Protein AF-A0A968HN51-F1 (afdb_monomer_lite)

Sequence (81 aa):
MEGPPIGLRIYLDSGGDPGFGCPGDGSDNYCGNVEFADMLRGVGWVDEVDLFYRWDEGAPHNEAAWASRLLPALQDWFPGG

pLDDT: mean 86.56, std 11.72, range [50.56, 97.31]

Foldseek 3Di:
DDADDPPAADEQEFEEDPVQQDPPNQFRNVVVSVVVLVVNVVRPDDDLPRYDYYYDYNQGPDPVSVVVCVVVSVCSVDPPD

Secondary structure (DSSP, 8-state):
---SPTT--EEEEE-S-TTTSSTTS-S--HHHHHHHHHHHHHTT--BTTTEEEEE-TT--SSHHHHHHHHHHHHHHHSTT-

Structure (mmCIF, N/CA/C/O backbone):
data_AF-A0A968HN51-F1
#
_entry.id   AF-A0A968HN51-F1
#
loop_
_atom_site.group_PDB
_atom_site.id
_atom_site.type_symbol
_atom_site.label_atom_id
_atom_site.label_alt_id
_atom_site.label_comp_id
_atom_site.label_asym_id
_atom_site.label_entity_id
_atom_site.label_seq_id
_atom_site.pdbx_PDB_ins_code
_atom_site.Cartn_x
_atom_site.Cartn_y
_atom_site.Cartn_z
_atom_site.occupancy
_atom_site.B_iso_or_equiv
_atom_site.auth_seq_id
_atom_site.auth_comp_id
_atom_site.auth_asym_id
_atom_site.auth_atom_id
_atom_site.pdbx_PDB_model_num
ATOM 1 N N . MET A 1 1 ? -7.560 -20.258 13.065 1.00 59.19 1 MET A N 1
ATOM 2 C CA . MET A 1 1 ? -6.571 -19.173 13.200 1.00 59.19 1 MET A CA 1
ATOM 3 C C . MET A 1 1 ? -7.240 -18.051 13.948 1.00 59.19 1 MET A C 1
ATOM 5 O O . MET A 1 1 ? -8.425 -17.832 13.719 1.00 59.19 1 MET A O 1
ATOM 9 N N . GLU A 1 2 ? -6.524 -17.412 14.864 1.00 79.25 2 GLU A N 1
ATOM 10 C CA . GLU A 1 2 ? -6.962 -16.121 15.391 1.00 79.25 2 GLU A CA 1
ATOM 11 C C . GLU A 1 2 ? -6.933 -15.112 14.234 1.00 79.25 2 GLU A C 1
ATOM 13 O O . GLU A 1 2 ? -6.023 -15.165 13.406 1.00 79.25 2 GLU A O 1
ATOM 18 N N . GLY A 1 3 ? -7.982 -14.296 14.115 1.00 84.00 3 GLY A N 1
ATOM 19 C CA . GLY A 1 3 ? -8.093 -13.280 13.067 1.00 84.00 3 GLY A CA 1
ATOM 20 C C . GLY A 1 3 ? -7.153 -12.088 13.298 1.00 84.00 3 GLY A C 1
ATOM 21 O O . GLY A 1 3 ? -6.290 -12.145 14.181 1.00 84.00 3 GLY A O 1
ATOM 22 N N . PRO A 1 4 ? -7.321 -10.995 12.535 1.00 92.75 4 PRO A N 1
ATOM 23 C CA . PRO A 1 4 ? -6.522 -9.783 12.692 1.00 92.75 4 PRO A CA 1
ATOM 24 C C . PRO A 1 4 ? -6.530 -9.263 14.141 1.00 92.75 4 PRO A C 1
ATOM 26 O O . PRO A 1 4 ? -7.576 -9.297 14.802 1.00 92.75 4 PRO A O 1
ATOM 29 N N . PRO A 1 5 ? -5.398 -8.749 14.660 1.00 93.50 5 PRO A N 1
ATOM 30 C CA . PRO A 1 5 ? -5.372 -8.089 15.959 1.00 93.50 5 PRO A CA 1
ATOM 31 C C . PRO A 1 5 ? -6.319 -6.885 15.997 1.00 93.50 5 PRO A C 1
ATOM 33 O O . PRO A 1 5 ? -6.332 -6.058 15.087 1.00 93.50 5 PRO A O 1
ATOM 36 N N . ILE A 1 6 ? -7.073 -6.743 17.088 1.00 91.12 6 ILE A N 1
ATOM 37 C CA . ILE A 1 6 ? -8.027 -5.639 17.247 1.00 91.12 6 ILE A CA 1
ATOM 38 C C . ILE A 1 6 ? -7.293 -4.294 17.204 1.00 91.12 6 ILE A C 1
ATOM 40 O O . ILE A 1 6 ? -6.366 -4.051 17.976 1.00 91.12 6 ILE A O 1
ATOM 44 N N . GLY A 1 7 ? -7.762 -3.401 16.330 1.00 89.00 7 GLY A N 1
ATOM 45 C CA . GLY A 1 7 ? -7.251 -2.035 16.197 1.00 89.00 7 GLY A CA 1
ATOM 46 C C . GLY A 1 7 ? -5.968 -1.909 15.373 1.00 89.00 7 GLY A C 1
ATOM 47 O O . GLY A 1 7 ? -5.498 -0.787 15.178 1.00 89.00 7 GLY A O 1
ATOM 48 N N . LEU A 1 8 ? -5.414 -3.017 14.869 1.00 92.69 8 LEU A N 1
ATOM 49 C CA . LEU A 1 8 ? -4.332 -2.975 13.893 1.00 92.69 8 LEU A CA 1
ATOM 50 C C . LEU A 1 8 ? -4.915 -2.758 12.494 1.00 92.69 8 LEU A C 1
ATOM 52 O O . LEU A 1 8 ? -5.942 -3.327 12.142 1.00 92.69 8 LEU A O 1
ATOM 56 N N . ARG A 1 9 ? -4.237 -1.927 11.705 1.00 92.56 9 ARG A N 1
ATOM 57 C CA . ARG A 1 9 ? -4.510 -1.721 10.281 1.00 92.56 9 ARG A CA 1
ATOM 58 C C . ARG A 1 9 ? -3.213 -1.958 9.516 1.00 92.56 9 ARG A C 1
ATOM 60 O O . ARG A 1 9 ? -2.138 -1.781 10.091 1.00 92.56 9 ARG A O 1
ATOM 67 N N . ILE A 1 10 ? -3.304 -2.360 8.255 1.00 93.94 10 ILE A N 1
ATOM 68 C CA . ILE A 1 10 ? -2.170 -2.543 7.346 1.00 93.94 10 ILE A CA 1
ATOM 69 C C . ILE A 1 10 ? -2.451 -1.759 6.072 1.00 93.94 10 ILE A C 1
ATOM 71 O O . ILE A 1 10 ? -3.515 -1.895 5.478 1.00 93.94 10 ILE A O 1
ATOM 75 N N . TYR A 1 11 ? -1.480 -0.955 5.653 1.00 93.81 11 TYR A N 1
ATOM 76 C CA . TYR A 1 11 ? -1.459 -0.326 4.343 1.00 93.81 11 TYR A CA 1
ATOM 77 C C . TYR A 1 11 ? -0.372 -1.030 3.553 1.00 93.81 11 TYR A C 1
ATOM 79 O O . TYR A 1 11 ? 0.762 -1.143 4.021 1.00 93.81 11 TYR A O 1
ATOM 87 N N . LEU A 1 12 ? -0.748 -1.551 2.399 1.00 94.25 12 LEU A N 1
ATOM 88 C CA . LEU A 1 12 ? 0.137 -2.281 1.516 1.00 94.25 12 LEU A CA 1
ATOM 89 C C . LEU A 1 12 ? 0.072 -1.595 0.160 1.00 94.25 12 LEU A C 1
ATOM 91 O O . LEU A 1 12 ? -0.995 -1.546 -0.444 1.00 94.25 12 LEU A O 1
ATOM 95 N N . ASP A 1 13 ? 1.188 -1.066 -0.323 1.00 93.25 13 ASP A N 1
ATOM 96 C CA . ASP A 1 13 ? 1.270 -0.514 -1.670 1.00 93.25 13 ASP A CA 1
ATOM 97 C C . ASP A 1 13 ? 2.213 -1.312 -2.551 1.00 93.25 13 ASP A C 1
ATOM 99 O O . ASP A 1 13 ? 3.182 -1.894 -2.080 1.00 93.25 13 ASP A O 1
ATOM 103 N N . SER A 1 14 ? 1.927 -1.340 -3.844 1.00 92.06 14 SER A N 1
ATOM 104 C CA . SER A 1 14 ? 2.846 -1.856 -4.855 1.00 92.06 14 SER A CA 1
ATOM 105 C C . SER A 1 14 ? 2.819 -0.978 -6.092 1.00 92.06 14 SER A C 1
ATOM 107 O O . SER A 1 14 ? 1.743 -0.569 -6.530 1.00 92.06 14 SER A O 1
ATOM 109 N N . GLY A 1 15 ? 3.987 -0.740 -6.676 1.00 90.31 15 GLY A N 1
ATOM 110 C CA . GLY A 1 15 ? 4.143 -0.400 -8.085 1.00 90.31 15 GLY A CA 1
ATOM 111 C C . GLY A 1 15 ? 4.260 -1.654 -8.957 1.00 90.31 15 GLY A C 1
ATOM 112 O O . GLY A 1 15 ? 3.897 -2.751 -8.538 1.00 90.31 15 GLY A O 1
ATOM 113 N N . GLY A 1 16 ? 4.820 -1.514 -10.157 1.00 89.25 16 GLY A N 1
ATOM 114 C CA . GLY A 1 16 ? 5.049 -2.623 -11.086 1.00 89.25 16 GLY A CA 1
ATOM 115 C C . GLY A 1 16 ? 3.769 -3.173 -11.722 1.00 89.25 16 GLY A C 1
ATOM 116 O O . GLY A 1 16 ? 2.701 -2.561 -11.664 1.00 89.25 16 GLY A O 1
ATOM 117 N N . ASP A 1 17 ? 3.886 -4.326 -12.374 1.00 84.50 17 ASP A N 1
ATOM 118 C CA . ASP A 1 17 ? 2.793 -4.982 -13.097 1.00 84.50 17 ASP A CA 1
ATOM 119 C C . ASP A 1 17 ? 3.023 -6.509 -13.181 1.00 84.50 17 ASP A C 1
ATOM 121 O O . ASP A 1 17 ? 4.106 -6.983 -12.849 1.00 84.50 17 ASP A O 1
ATOM 125 N N . PRO A 1 18 ? 2.052 -7.333 -13.612 1.00 78.31 18 PRO A N 1
ATOM 126 C CA . PRO A 1 18 ? 2.247 -8.784 -13.716 1.00 78.31 18 PRO A CA 1
ATOM 127 C C . PRO A 1 18 ? 3.410 -9.246 -14.626 1.00 78.31 18 PRO A C 1
ATOM 129 O O . PRO A 1 18 ? 3.799 -10.411 -14.556 1.00 78.31 18 PRO A O 1
ATOM 132 N N . GLY A 1 19 ? 3.936 -8.386 -15.507 1.00 73.19 19 GLY A N 1
ATOM 133 C CA . GLY A 1 19 ? 5.026 -8.686 -16.445 1.00 73.19 19 GLY A CA 1
ATOM 134 C C . GLY A 1 19 ? 6.410 -8.184 -16.013 1.00 73.19 19 GLY A C 1
ATOM 135 O O . GLY A 1 19 ? 7.409 -8.789 -16.400 1.00 73.19 19 GLY A O 1
ATOM 136 N N . PHE A 1 20 ? 6.465 -7.119 -15.212 1.00 66.44 20 PHE A N 1
ATOM 137 C CA . PHE A 1 20 ? 7.673 -6.469 -14.687 1.00 66.44 20 PHE A CA 1
ATOM 138 C C . PHE A 1 20 ? 7.601 -6.257 -13.172 1.00 66.44 20 PHE A C 1
ATOM 140 O O . PHE A 1 20 ? 8.196 -5.315 -12.679 1.00 66.44 20 PHE A O 1
ATOM 147 N N . GLY A 1 21 ? 6.810 -7.042 -12.443 1.00 59.81 21 GLY A N 1
ATOM 148 C CA . GLY A 1 21 ? 6.521 -6.893 -11.013 1.00 59.81 21 GLY A CA 1
ATOM 149 C C . GLY A 1 21 ? 6.722 -8.174 -10.195 1.00 59.81 21 GLY A C 1
ATOM 150 O O . GLY A 1 21 ? 6.273 -8.270 -9.051 1.00 59.81 21 GLY A O 1
ATOM 151 N N . CYS A 1 22 ? 7.307 -9.203 -10.805 1.00 70.75 22 CYS A N 1
ATOM 152 C CA . CYS A 1 22 ? 7.337 -10.580 -10.313 1.00 70.75 22 CYS A CA 1
ATOM 153 C C . CYS A 1 22 ? 8.776 -10.991 -9.945 1.00 70.75 22 CYS A C 1
ATOM 155 O O . CYS A 1 22 ? 9.732 -10.407 -10.444 1.00 70.75 22 CYS A O 1
ATOM 157 N N . PRO A 1 23 ? 8.986 -11.987 -9.063 1.00 58.62 23 PRO A N 1
ATOM 158 C CA . PRO A 1 23 ? 10.298 -12.247 -8.470 1.00 58.62 23 PRO A CA 1
ATOM 159 C C . PRO A 1 23 ? 11.440 -12.338 -9.497 1.00 58.62 23 PRO A C 1
ATOM 161 O O . PRO A 1 23 ? 11.418 -13.188 -10.386 1.00 58.62 23 PRO A O 1
ATOM 164 N N . GLY A 1 24 ? 12.469 -11.500 -9.322 1.00 59.25 24 GLY A N 1
ATOM 165 C CA . GLY A 1 24 ? 13.716 -11.555 -10.096 1.00 59.25 24 GLY A CA 1
ATOM 166 C C . GLY A 1 24 ? 13.945 -10.430 -11.112 1.00 59.25 24 GLY A C 1
ATOM 167 O O . GLY A 1 24 ? 14.991 -10.440 -11.758 1.00 59.25 24 GLY A O 1
ATOM 168 N N . ASP A 1 25 ? 13.041 -9.456 -11.237 1.00 61.16 25 ASP A N 1
ATOM 169 C CA . ASP A 1 25 ? 13.138 -8.356 -12.216 1.00 61.16 25 ASP A CA 1
ATOM 170 C C . ASP A 1 25 ? 13.582 -6.991 -11.637 1.00 61.16 25 ASP A C 1
ATOM 172 O O . ASP A 1 25 ? 13.823 -6.056 -12.399 1.00 61.16 25 ASP A O 1
ATOM 176 N N . GLY A 1 26 ? 13.760 -6.874 -10.312 1.00 60.16 26 GLY A N 1
ATOM 177 C CA . GLY A 1 26 ? 14.203 -5.630 -9.655 1.00 60.16 26 GLY A CA 1
ATOM 178 C C . GLY A 1 26 ? 13.120 -4.550 -9.558 1.00 60.16 26 GLY A C 1
ATOM 179 O O . GLY A 1 26 ? 13.431 -3.368 -9.423 1.00 60.16 26 GLY A O 1
ATOM 180 N N . SER A 1 27 ? 11.859 -4.955 -9.660 1.00 65.25 27 SER A N 1
ATOM 181 C CA . SER A 1 27 ? 10.682 -4.097 -9.633 1.00 65.25 27 SER A CA 1
ATOM 182 C C . SER A 1 27 ? 10.103 -3.863 -8.243 1.00 65.25 27 SER A C 1
ATOM 184 O O . SER A 1 27 ? 10.579 -4.392 -7.240 1.00 65.25 27 SER A O 1
ATOM 186 N N . ASP A 1 28 ? 9.037 -3.063 -8.169 1.00 64.12 28 ASP A N 1
ATOM 187 C CA . ASP A 1 28 ? 8.318 -2.738 -6.933 1.00 64.12 28 ASP A CA 1
ATOM 188 C C . ASP A 1 28 ? 7.416 -3.890 -6.438 1.00 64.12 28 ASP A C 1
ATOM 190 O O . ASP A 1 28 ? 6.282 -3.676 -6.022 1.00 64.12 28 AS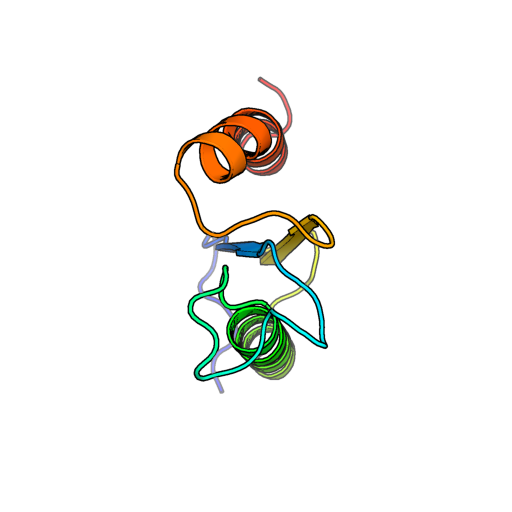P A O 1
ATOM 194 N N . ASN A 1 29 ? 7.934 -5.126 -6.524 1.00 78.25 29 ASN A N 1
ATOM 195 C CA . ASN A 1 29 ? 7.446 -6.380 -5.938 1.00 78.25 29 ASN A CA 1
ATOM 196 C C . ASN A 1 29 ? 5.930 -6.633 -6.034 1.00 78.25 29 ASN A C 1
ATOM 198 O O . ASN A 1 29 ? 5.361 -7.266 -5.141 1.00 78.25 29 ASN A O 1
ATOM 202 N N . TYR A 1 30 ? 5.279 -6.193 -7.116 1.00 90.19 30 TYR A N 1
ATOM 203 C CA . TYR A 1 30 ? 3.842 -6.356 -7.355 1.00 90.19 30 TYR A CA 1
ATOM 204 C C . TYR A 1 30 ? 3.323 -7.748 -6.979 1.00 90.19 30 TYR A C 1
ATOM 206 O O . TYR A 1 30 ? 2.438 -7.872 -6.136 1.00 90.19 30 TYR A O 1
ATOM 214 N N . CYS A 1 31 ? 3.903 -8.809 -7.545 1.00 88.81 31 CYS A N 1
ATOM 215 C CA . CYS A 1 31 ? 3.416 -10.171 -7.344 1.00 88.81 31 CYS A CA 1
ATOM 216 C C . CYS A 1 31 ? 3.558 -10.628 -5.886 1.00 88.81 31 CYS A C 1
ATOM 218 O O . CYS A 1 31 ? 2.680 -11.317 -5.374 1.00 88.81 31 CYS A O 1
ATOM 220 N N . GLY A 1 32 ? 4.629 -10.205 -5.205 1.00 89.81 32 GLY A N 1
ATOM 221 C CA . GLY A 1 32 ? 4.816 -10.487 -3.781 1.00 89.81 32 GLY A CA 1
ATOM 222 C C . GLY A 1 32 ? 3.786 -9.763 -2.914 1.00 89.81 32 GLY A C 1
ATOM 223 O O . GLY A 1 32 ? 3.258 -10.342 -1.968 1.00 89.81 32 GLY A O 1
ATOM 224 N N . ASN A 1 33 ? 3.441 -8.525 -3.266 1.00 92.69 33 ASN A N 1
ATOM 225 C CA . ASN A 1 33 ? 2.443 -7.755 -2.529 1.00 92.69 33 ASN A CA 1
ATOM 226 C C . ASN A 1 33 ? 1.021 -8.262 -2.798 1.00 92.69 33 ASN A C 1
ATOM 228 O O . ASN A 1 33 ? 0.224 -8.322 -1.865 1.00 92.69 33 ASN A O 1
ATOM 232 N N . VAL A 1 34 ? 0.714 -8.713 -4.020 1.00 93.56 34 VAL A N 1
ATOM 233 C CA . VAL A 1 34 ? -0.545 -9.414 -4.326 1.00 93.56 34 VAL A CA 1
ATOM 234 C C . VAL A 1 34 ? -0.661 -10.696 -3.500 1.00 93.56 34 VAL A C 1
ATOM 236 O O . VAL A 1 34 ? -1.660 -10.880 -2.806 1.00 93.56 34 VAL A O 1
ATOM 239 N N . GLU A 1 35 ? 0.372 -11.546 -3.505 1.00 94.00 35 GLU A N 1
ATOM 240 C CA . GLU A 1 35 ? 0.387 -12.785 -2.716 1.00 94.00 35 GLU A CA 1
ATOM 241 C C . GLU A 1 35 ? 0.217 -12.499 -1.216 1.00 94.00 35 GLU A C 1
ATOM 243 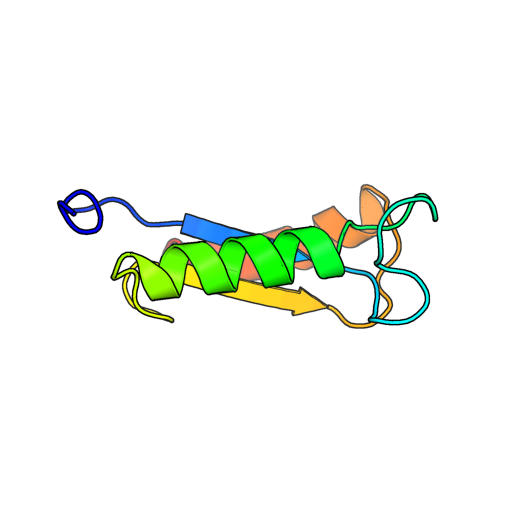O O . GLU A 1 35 ? -0.546 -13.177 -0.523 1.00 94.00 35 GLU A O 1
ATOM 248 N N . PHE A 1 36 ? 0.881 -11.458 -0.710 1.00 95.31 36 PHE A N 1
ATOM 249 C CA . PHE A 1 36 ? 0.759 -11.056 0.685 1.00 95.31 36 PHE A CA 1
ATOM 250 C C . PHE A 1 36 ? -0.649 -10.545 1.022 1.00 95.31 36 PHE A C 1
ATOM 252 O O . PHE A 1 36 ? -1.209 -10.953 2.041 1.00 95.31 36 PHE A O 1
ATOM 259 N N . ALA A 1 37 ? -1.252 -9.717 0.163 1.00 96.69 37 ALA A N 1
ATOM 260 C CA . ALA A 1 37 ? -2.624 -9.241 0.335 1.00 96.69 37 ALA A CA 1
ATOM 261 C C . ALA A 1 37 ? -3.626 -10.406 0.365 1.00 96.69 37 ALA A C 1
ATOM 263 O O . ALA A 1 37 ? -4.487 -10.466 1.243 1.00 96.69 37 ALA A O 1
ATOM 264 N N . ASP A 1 38 ? -3.486 -11.365 -0.552 1.00 97.00 38 ASP A N 1
ATOM 265 C CA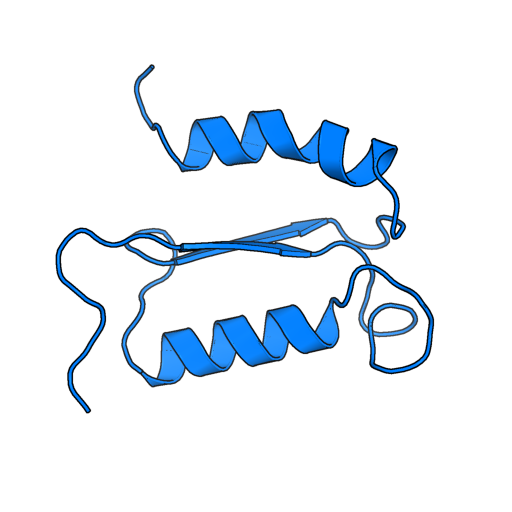 . ASP A 1 38 ? -4.361 -12.536 -0.626 1.00 97.00 38 ASP A CA 1
ATOM 266 C C . ASP A 1 38 ? -4.207 -13.452 0.593 1.00 97.00 38 ASP A C 1
ATOM 268 O O . ASP A 1 38 ? -5.203 -13.958 1.120 1.00 97.00 38 ASP A O 1
ATOM 272 N N . MET A 1 39 ? -2.984 -13.614 1.106 1.00 96.81 39 MET A N 1
ATOM 273 C CA . MET A 1 39 ? -2.742 -14.331 2.358 1.00 96.81 39 MET A CA 1
ATOM 274 C C . MET A 1 39 ? -3.434 -13.640 3.540 1.00 96.81 39 MET A C 1
ATOM 276 O O . MET A 1 39 ? -4.125 -14.308 4.313 1.00 96.81 39 MET A O 1
ATOM 280 N N . LEU A 1 40 ? -3.316 -12.311 3.655 1.00 96.94 40 LEU A N 1
ATOM 281 C CA . LEU A 1 40 ? -3.981 -11.538 4.710 1.00 96.94 40 LEU A CA 1
ATOM 282 C C . LEU A 1 40 ? -5.507 -11.700 4.644 1.00 96.94 40 LEU A C 1
ATOM 284 O O . LEU A 1 40 ? -6.138 -12.031 5.651 1.00 96.94 40 LEU A O 1
ATOM 288 N N . ARG A 1 41 ? -6.108 -11.579 3.455 1.00 97.31 41 ARG A N 1
ATOM 289 C CA . ARG A 1 41 ? -7.543 -11.860 3.258 1.00 97.31 41 ARG A CA 1
ATOM 290 C C . ARG A 1 41 ? -7.907 -13.279 3.695 1.00 97.31 41 ARG A C 1
ATOM 292 O O . ARG A 1 41 ? -8.895 -13.484 4.399 1.00 97.31 41 ARG A O 1
ATOM 299 N N . GLY A 1 42 ? -7.072 -14.259 3.347 1.00 96.81 42 GLY A N 1
ATOM 300 C CA . GLY A 1 42 ? -7.245 -15.662 3.731 1.00 96.81 42 GLY A CA 1
ATOM 301 C C . GLY A 1 42 ? -7.242 -15.914 5.244 1.00 96.81 42 GLY A C 1
ATOM 302 O O . GLY A 1 42 ? -7.846 -16.890 5.696 1.00 96.81 42 GLY A O 1
ATOM 303 N N . VAL A 1 43 ? -6.614 -15.038 6.039 1.00 95.88 43 VAL A N 1
ATOM 304 C CA . VAL A 1 43 ? -6.597 -15.126 7.513 1.00 95.88 43 VAL A CA 1
ATOM 305 C C . VAL A 1 43 ? -7.560 -14.150 8.202 1.00 95.88 43 VAL A C 1
ATOM 307 O O . VAL A 1 43 ? -7.561 -14.054 9.429 1.00 95.88 43 VAL A O 1
ATOM 310 N N . GLY A 1 44 ? -8.436 -13.495 7.436 1.00 96.06 44 GLY A N 1
ATOM 311 C CA . GLY A 1 44 ? -9.578 -12.741 7.955 1.00 96.06 44 GLY A CA 1
ATOM 312 C C . GLY A 1 44 ? -9.414 -11.224 7.988 1.00 96.06 44 GLY A C 1
ATOM 313 O O . GLY A 1 44 ? -10.261 -10.570 8.590 1.00 96.06 44 GLY A O 1
ATOM 314 N N . TRP A 1 45 ? -8.370 -10.673 7.362 1.00 96.62 45 TRP A N 1
ATOM 315 C CA . TRP A 1 45 ? -8.288 -9.232 7.100 1.00 96.62 45 TRP A CA 1
ATOM 316 C C . TRP A 1 45 ? -9.314 -8.829 6.036 1.00 96.62 45 TRP A C 1
ATOM 318 O O . TRP A 1 45 ? -9.602 -9.598 5.115 1.00 96.62 45 TRP A O 1
ATOM 328 N N . VAL A 1 46 ? -9.870 -7.629 6.163 1.00 95.75 46 VAL A N 1
ATOM 329 C CA . VAL A 1 46 ? -10.956 -7.111 5.330 1.00 95.75 46 VAL A CA 1
ATOM 330 C C . VAL A 1 46 ? -10.523 -5.807 4.669 1.00 95.75 46 VAL A C 1
ATOM 332 O O . VAL A 1 46 ? -10.115 -4.852 5.341 1.00 95.75 46 VAL A O 1
ATOM 335 N N . ASP A 1 47 ? -10.652 -5.771 3.341 1.00 95.25 47 ASP A N 1
ATOM 336 C CA . ASP A 1 47 ? -10.342 -4.588 2.542 1.00 95.25 47 ASP A CA 1
ATOM 337 C C . ASP A 1 47 ? -11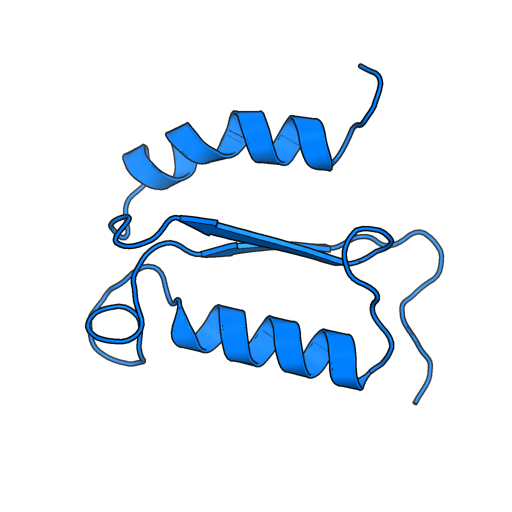.148 -3.367 3.021 1.00 95.25 47 ASP A C 1
ATOM 339 O O . ASP A 1 47 ? -12.335 -3.464 3.346 1.00 95.25 47 ASP A O 1
ATOM 343 N N . GLU A 1 48 ? -10.484 -2.213 3.068 1.00 92.19 48 GLU A N 1
ATOM 344 C CA . GLU A 1 48 ? -11.015 -0.914 3.512 1.00 92.19 48 GLU A CA 1
ATOM 345 C C . GLU A 1 48 ? -11.492 -0.854 4.979 1.00 92.19 48 GLU A C 1
ATOM 347 O O . GLU A 1 48 ? -12.068 0.149 5.407 1.00 92.19 48 GLU A O 1
ATOM 352 N N . VAL A 1 49 ? -11.242 -1.901 5.773 1.00 92.25 49 VAL A N 1
ATOM 353 C CA . VAL A 1 49 ? -11.518 -1.932 7.220 1.00 92.25 49 VAL A CA 1
ATOM 354 C C . VAL A 1 49 ? -10.209 -1.980 8.000 1.00 92.25 49 VAL A C 1
ATOM 356 O O . VAL A 1 49 ? -9.900 -1.063 8.765 1.00 92.25 49 VAL A O 1
ATOM 359 N N . ASP A 1 50 ? -9.430 -3.041 7.793 1.00 93.31 50 ASP A N 1
ATOM 360 C CA . ASP A 1 50 ? -8.137 -3.253 8.446 1.00 93.31 50 ASP A CA 1
ATOM 361 C C . ASP A 1 50 ? -7.004 -3.568 7.457 1.00 93.31 50 ASP A C 1
ATOM 363 O O . ASP A 1 50 ? -5.837 -3.457 7.832 1.00 93.31 50 ASP A O 1
ATOM 367 N N . LEU A 1 51 ? -7.315 -3.835 6.186 1.00 94.81 51 LEU A N 1
ATOM 368 C CA . LEU A 1 51 ? -6.351 -3.942 5.094 1.00 94.81 51 LEU A CA 1
ATOM 369 C C . LEU A 1 51 ? -6.641 -2.899 4.008 1.00 94.81 51 LEU A C 1
ATOM 371 O O . LEU A 1 51 ? -7.736 -2.837 3.463 1.00 94.81 51 LEU A O 1
ATOM 375 N N . PHE A 1 52 ? -5.638 -2.101 3.660 1.00 93.94 52 PHE A N 1
ATOM 376 C CA . PHE A 1 52 ? -5.706 -1.078 2.620 1.00 93.94 52 PHE A CA 1
ATOM 377 C C . PHE A 1 52 ? -4.646 -1.394 1.571 1.00 93.94 52 PHE A C 1
ATOM 379 O O . PHE A 1 52 ? -3.495 -0.975 1.696 1.00 93.94 52 PHE A O 1
ATOM 386 N N . TYR A 1 53 ? -5.014 -2.189 0.565 1.00 94.81 53 TYR A N 1
ATOM 387 C CA . TYR A 1 53 ? -4.124 -2.494 -0.552 1.00 94.81 53 TYR A CA 1
ATOM 388 C C . TYR A 1 53 ? -4.282 -1.449 -1.664 1.00 94.81 53 TYR A C 1
ATOM 390 O O . TYR A 1 53 ? -5.402 -1.139 -2.081 1.00 94.81 53 TYR A O 1
ATOM 398 N N . ARG A 1 54 ? -3.168 -0.894 -2.150 1.00 94.00 54 ARG A N 1
ATOM 399 C CA . ARG A 1 54 ? -3.119 0.062 -3.263 1.00 94.00 54 ARG A CA 1
ATOM 400 C C . ARG A 1 54 ? -2.117 -0.412 -4.307 1.00 94.00 54 ARG A C 1
ATOM 402 O O . ARG A 1 54 ? -1.002 -0.805 -3.984 1.00 94.00 54 ARG A O 1
ATOM 409 N N . TRP A 1 55 ? -2.504 -0.344 -5.573 1.00 93.75 55 TRP A N 1
ATOM 410 C CA . TRP A 1 55 ? -1.628 -0.682 -6.687 1.00 93.75 55 TRP A CA 1
ATOM 411 C C . TRP A 1 55 ? -1.543 0.489 -7.659 1.00 93.75 55 TRP A C 1
ATOM 413 O O . TRP A 1 55 ? -2.563 1.049 -8.055 1.00 93.75 55 TRP A O 1
ATOM 423 N N . ASP A 1 56 ? -0.314 0.848 -8.012 1.00 92.88 56 ASP A N 1
ATOM 424 C CA . ASP A 1 56 ? 0.022 1.872 -8.992 1.00 92.88 56 ASP A CA 1
ATOM 425 C C . ASP A 1 56 ? 0.684 1.197 -10.200 1.00 92.88 56 ASP A C 1
ATOM 427 O O . ASP A 1 56 ? 1.875 0.872 -10.195 1.00 92.88 56 ASP A O 1
ATOM 431 N N . GLU A 1 57 ? -0.139 0.893 -11.201 1.00 91.88 57 GLU A N 1
ATOM 432 C CA . GLU A 1 57 ? 0.236 0.072 -12.352 1.00 91.88 57 GLU A CA 1
ATOM 433 C C . GLU A 1 57 ? 1.445 0.642 -13.108 1.00 91.88 57 GLU A C 1
ATOM 435 O O . GLU A 1 57 ? 1.465 1.796 -13.538 1.00 91.88 57 GLU A O 1
ATOM 440 N N . GLY A 1 58 ? 2.468 -0.198 -13.287 1.00 88.88 58 GLY A N 1
ATOM 441 C CA . GLY A 1 58 ? 3.686 0.133 -14.025 1.00 88.88 58 GLY A CA 1
ATOM 442 C C . GLY A 1 58 ? 4.630 1.094 -13.298 1.00 88.88 58 GLY A C 1
ATOM 443 O O . GLY A 1 58 ? 5.644 1.502 -13.872 1.00 88.88 58 GLY A O 1
ATOM 444 N N . ALA A 1 59 ? 4.341 1.473 -12.048 1.00 91.00 59 ALA A N 1
ATOM 445 C CA . ALA A 1 59 ? 5.210 2.388 -11.325 1.00 91.00 59 ALA A CA 1
ATOM 446 C C . ALA A 1 59 ? 6.582 1.744 -11.029 1.00 91.00 59 ALA A C 1
ATOM 448 O O . ALA A 1 59 ? 6.647 0.588 -10.605 1.00 91.00 59 ALA A O 1
ATOM 449 N N . PRO A 1 60 ? 7.695 2.467 -11.239 1.00 88.75 60 PRO A N 1
ATOM 450 C CA . PRO A 1 60 ? 9.035 1.905 -11.099 1.00 88.75 60 PRO A CA 1
ATOM 451 C C . PRO A 1 60 ? 9.442 1.712 -9.631 1.00 88.75 60 PRO A C 1
ATOM 453 O O . PRO A 1 60 ? 8.959 2.409 -8.740 1.00 88.75 60 PRO A O 1
ATOM 456 N N . HIS A 1 61 ? 10.418 0.828 -9.404 1.00 89.12 61 HIS A N 1
ATOM 457 C CA . HIS A 1 61 ? 11.062 0.634 -8.101 1.00 89.12 61 HIS A CA 1
ATOM 458 C C . HIS A 1 61 ? 12.030 1.787 -7.790 1.00 89.12 61 HIS A C 1
ATOM 460 O O . HIS A 1 61 ? 13.222 1.701 -8.090 1.00 89.12 61 HIS A O 1
ATOM 466 N N . ASN A 1 62 ? 11.521 2.905 -7.264 1.00 90.50 62 ASN A N 1
ATOM 467 C CA . ASN A 1 62 ? 12.348 4.019 -6.793 1.00 90.50 62 ASN A CA 1
ATOM 468 C C . ASN A 1 62 ? 11.617 4.953 -5.816 1.00 90.50 62 ASN A C 1
ATOM 470 O O . ASN A 1 62 ? 10.389 5.008 -5.749 1.00 90.50 62 ASN A O 1
ATOM 474 N N . GLU A 1 63 ? 12.400 5.773 -5.115 1.00 93.56 63 GLU A N 1
ATOM 475 C CA . GLU A 1 63 ? 11.930 6.703 -4.091 1.00 93.56 63 GLU A CA 1
ATOM 476 C C . GLU A 1 63 ? 11.019 7.803 -4.639 1.00 93.56 63 GLU A C 1
ATOM 478 O O . GLU A 1 63 ? 10.153 8.291 -3.916 1.00 93.56 63 GLU A O 1
ATOM 483 N N . ALA A 1 64 ? 11.187 8.204 -5.903 1.00 95.06 64 ALA A N 1
ATOM 484 C CA . ALA A 1 64 ? 10.334 9.223 -6.510 1.00 95.06 64 ALA A CA 1
ATOM 485 C C . ALA A 1 64 ? 8.899 8.706 -6.710 1.00 95.06 64 ALA A C 1
ATOM 487 O O . ALA A 1 64 ? 7.944 9.436 -6.441 1.00 95.06 64 ALA A O 1
ATOM 488 N N . ALA A 1 65 ? 8.752 7.447 -7.132 1.00 92.31 65 ALA A N 1
ATOM 489 C CA . ALA A 1 65 ? 7.465 6.774 -7.255 1.00 92.31 65 ALA A CA 1
ATOM 490 C C . ALA A 1 65 ? 6.832 6.507 -5.879 1.00 92.31 65 ALA A C 1
ATOM 492 O O . ALA A 1 65 ? 5.646 6.752 -5.689 1.00 92.31 65 ALA A O 1
ATOM 493 N N . TRP A 1 66 ? 7.614 6.099 -4.877 1.00 93.25 66 TRP A N 1
ATOM 494 C CA . TRP A 1 66 ? 7.085 5.950 -3.513 1.00 93.25 66 TRP A CA 1
ATOM 495 C C . TRP A 1 66 ? 6.632 7.288 -2.916 1.00 93.25 66 TRP A C 1
ATOM 497 O O . TRP A 1 66 ? 5.579 7.375 -2.283 1.00 93.25 66 TRP A O 1
ATOM 507 N N . ALA A 1 67 ? 7.383 8.366 -3.158 1.00 94.69 67 ALA A N 1
ATOM 508 C CA . ALA A 1 67 ? 7.036 9.692 -2.660 1.00 94.69 67 ALA A CA 1
ATOM 509 C C . ALA A 1 67 ? 5.714 10.219 -3.241 1.00 94.69 67 ALA A C 1
ATOM 511 O O . ALA A 1 67 ? 4.956 10.865 -2.515 1.00 94.69 67 ALA A O 1
ATOM 512 N N . SER A 1 68 ? 5.402 9.938 -4.514 1.00 94.06 68 SER A N 1
ATOM 513 C CA . SER A 1 68 ? 4.133 10.372 -5.117 1.00 94.06 68 SER A CA 1
ATOM 514 C C . SER A 1 68 ? 2.915 9.676 -4.498 1.00 94.06 68 SER A C 1
ATOM 516 O O . SER A 1 68 ? 1.834 10.265 -4.458 1.00 94.06 68 SER A O 1
ATOM 518 N N . ARG A 1 69 ? 3.092 8.464 -3.956 1.00 92.88 69 ARG A N 1
ATOM 519 C CA . ARG A 1 69 ? 2.035 7.671 -3.306 1.00 92.88 69 ARG A CA 1
ATOM 520 C C . ARG A 1 69 ? 1.858 7.947 -1.813 1.00 92.88 69 ARG A C 1
ATOM 522 O O . ARG A 1 69 ? 0.820 7.602 -1.252 1.00 92.88 69 ARG A O 1
ATOM 529 N N . LEU A 1 70 ? 2.821 8.608 -1.168 1.00 92.12 70 LEU A N 1
ATOM 530 C CA . LEU A 1 70 ? 2.790 8.843 0.279 1.00 92.12 70 LEU A CA 1
ATOM 531 C C . LEU A 1 70 ? 1.586 9.683 0.733 1.00 92.12 70 LEU A C 1
ATOM 533 O O . LEU A 1 70 ? 0.976 9.378 1.754 1.00 92.12 70 LEU A O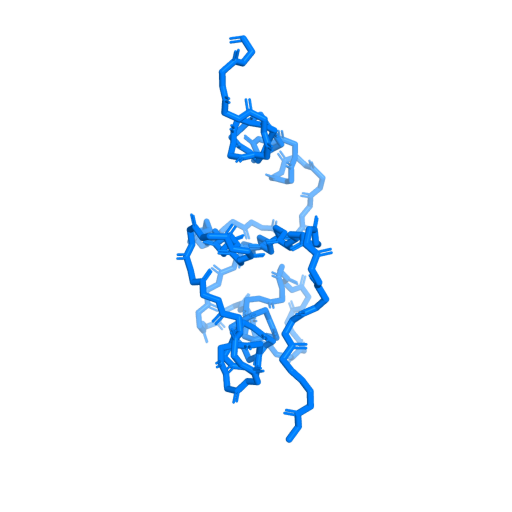 1
ATOM 537 N N . LEU A 1 71 ? 1.238 10.748 0.005 1.00 89.69 71 LEU A N 1
ATOM 538 C CA . LEU A 1 71 ? 0.107 11.602 0.389 1.00 89.69 71 LEU A CA 1
ATOM 539 C C . LEU A 1 71 ? -1.238 10.852 0.341 1.00 89.69 71 LEU A C 1
ATOM 541 O O . LEU A 1 71 ? -1.944 10.895 1.350 1.00 89.69 71 LEU A O 1
ATOM 545 N N . PRO A 1 72 ? -1.580 10.131 -0.747 1.00 86.81 72 PRO A N 1
ATOM 546 C CA . PRO A 1 72 ? -2.724 9.219 -0.751 1.00 86.81 72 PRO A CA 1
ATOM 547 C C . PRO A 1 72 ? -2.705 8.214 0.412 1.00 86.81 72 PRO A C 1
ATOM 549 O O . PRO A 1 72 ? -3.702 8.083 1.117 1.00 86.81 72 PRO A O 1
ATOM 552 N N . ALA A 1 73 ? -1.555 7.586 0.688 1.00 88.50 73 ALA A N 1
ATOM 553 C CA . ALA A 1 73 ? -1.423 6.615 1.778 1.00 88.50 73 ALA A CA 1
ATOM 554 C C . ALA A 1 73 ? -1.762 7.213 3.155 1.00 88.50 73 ALA A C 1
ATOM 556 O O . ALA A 1 73 ? -2.449 6.597 3.969 1.00 88.50 73 ALA A O 1
ATOM 557 N N . LEU A 1 74 ? -1.310 8.442 3.422 1.00 89.38 74 LEU A N 1
ATOM 558 C CA . LEU A 1 74 ? -1.614 9.141 4.671 1.00 89.38 74 LEU A CA 1
ATOM 559 C C . LEU A 1 74 ? -3.100 9.508 4.789 1.00 89.38 74 LEU A C 1
ATOM 561 O O . LEU A 1 74 ? -3.637 9.477 5.897 1.00 89.38 74 LEU A O 1
ATOM 565 N N . GLN A 1 75 ? -3.764 9.830 3.675 1.00 86.25 75 GLN A N 1
ATOM 566 C CA . GLN A 1 75 ? -5.205 10.104 3.653 1.00 86.25 75 GLN A CA 1
ATOM 567 C C . GLN A 1 75 ? -6.022 8.847 3.966 1.00 86.25 75 GLN A C 1
ATOM 569 O O . GLN A 1 75 ? -6.937 8.913 4.786 1.00 86.25 75 GLN A O 1
ATOM 574 N N . ASP A 1 76 ? -5.650 7.705 3.382 1.00 81.44 76 ASP A N 1
ATOM 575 C CA . ASP A 1 76 ? -6.263 6.408 3.690 1.00 81.44 76 ASP A CA 1
ATOM 576 C C . 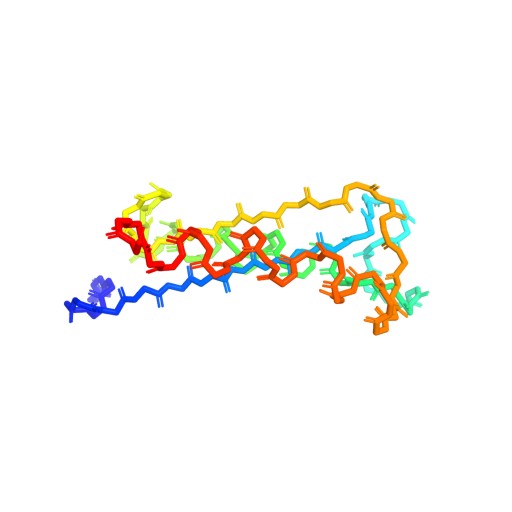ASP A 1 76 ? -6.057 6.026 5.165 1.00 81.44 76 ASP A C 1
ATOM 578 O O . ASP A 1 76 ? -6.953 5.500 5.829 1.00 81.44 76 ASP A O 1
ATOM 582 N N . TRP A 1 77 ? -4.879 6.328 5.719 1.00 82.62 77 TRP A N 1
ATOM 583 C CA . TRP A 1 77 ? -4.545 5.966 7.095 1.00 82.62 77 TRP A CA 1
ATOM 584 C C . TRP A 1 77 ? -5.241 6.833 8.153 1.00 82.62 77 TRP A C 1
ATOM 586 O O . TRP A 1 77 ? -5.602 6.339 9.233 1.00 82.62 77 TRP A O 1
ATOM 596 N N . PHE A 1 78 ? -5.443 8.118 7.856 1.00 84.81 78 PHE A N 1
ATOM 597 C CA . PHE A 1 78 ? -6.043 9.109 8.753 1.00 84.81 78 PHE A CA 1
ATOM 598 C C . PHE A 1 78 ? -7.277 9.778 8.121 1.00 84.81 78 PHE A C 1
ATOM 600 O O . PHE A 1 78 ? -7.264 10.987 7.866 1.00 84.81 78 PHE A O 1
ATOM 607 N N . PRO A 1 79 ? -8.369 9.030 7.887 1.00 68.38 79 PRO A N 1
ATOM 608 C CA . PRO A 1 79 ? -9.574 9.610 7.314 1.00 68.38 79 PRO A CA 1
ATOM 609 C C . PRO A 1 79 ? -10.178 10.625 8.301 1.00 68.38 79 PRO A C 1
ATOM 611 O O . PRO A 1 79 ? -10.604 10.258 9.396 1.00 68.38 79 PRO A O 1
ATOM 614 N N . GLY A 1 80 ? -10.201 11.909 7.919 1.00 66.50 80 GLY A N 1
ATOM 615 C CA . GLY A 1 80 ? -10.792 13.003 8.708 1.00 66.50 80 GLY A CA 1
ATOM 616 C C . GLY A 1 80 ? -9.820 14.008 9.342 1.00 66.50 80 GLY A C 1
ATOM 617 O O . GLY A 1 80 ? -10.234 14.720 10.258 1.00 66.50 80 GLY A O 1
ATOM 618 N N . GLY A 1 81 ? -8.560 14.057 8.892 1.00 50.56 81 GLY A N 1
ATOM 619 C CA . GLY A 1 81 ? -7.656 15.188 9.158 1.00 50.56 81 GLY A CA 1
ATOM 620 C C . GLY A 1 81 ? -8.108 16.501 8.521 1.00 50.56 81 GLY A C 1
ATOM 621 O O . GLY A 1 81 ? -8.842 16.452 7.507 1.00 50.56 81 GLY A O 1
#

Radius of gyration: 13.55 Å; chains: 1; bounding box: 26×34×34 Å